Protein AF-A0A948AXG0-F1 (afdb_monomer_lite)

Sequence (112 aa):
MKSKPKYMITYLCPQCGMDFAITELQKPKCFCCQAVNMEFIVTKKQKLTPKVMINRLKFVNDRMMENLHKAYMTAKESGEDCNEGELIDIMAKAKKLHDGIDSLETKNKKNK

Secondary structure (DSSP, 8-state):
-PPPP-EEEEEE-TTT--EEEEETTS----TTT---SS--EEEEEEE--HHHHHHHHHHHHHHHHHHHHHHHHHHHHHT----HHHHHHHHHHHHHHHHHHHHHHHHHHHT-

Foldseek 3Di:
DPDDFFKKWWWADPVPRDIDIDTPSDADADPPPRDHPDDTHTPDMDTDDPVVVLVRLLVVLVVVLVVLVVVLVVCVVVVPPDPNVVSVVVNVVSVVSNVVSVVVVVVVVVVD

pLDDT: mean 86.64, std 11.24, range [41.47, 97.0]

Structure (mmCIF, N/CA/C/O backbone):
data_AF-A0A948AXG0-F1
#
_entry.id   AF-A0A948AXG0-F1
#
loop_
_atom_site.group_PDB
_atom_site.id
_atom_site.type_symbol
_atom_site.label_atom_id
_atom_site.label_alt_id
_atom_site.label_comp_id
_atom_site.label_asym_id
_atom_site.label_entity_id
_atom_site.label_seq_id
_atom_site.pdbx_PDB_ins_code
_atom_site.Cartn_x
_atom_site.Cartn_y
_atom_site.Cartn_z
_atom_site.occupancy
_atom_site.B_iso_or_equiv
_atom_site.auth_seq_id
_atom_site.auth_comp_id
_atom_site.auth_asym_id
_atom_site.auth_atom_id
_atom_site.pdbx_PDB_model_num
ATOM 1 N N . MET A 1 1 ? -28.316 -0.949 8.012 1.00 50.84 1 MET A N 1
ATOM 2 C 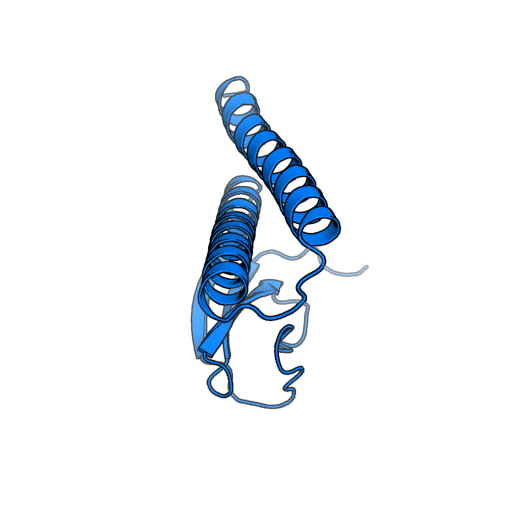CA . MET A 1 1 ? -27.176 0.002 8.028 1.00 50.84 1 MET A CA 1
ATOM 3 C C . MET A 1 1 ? -25.882 -0.793 7.926 1.00 50.84 1 MET A C 1
ATOM 5 O O . MET A 1 1 ? -25.700 -1.695 8.732 1.00 50.84 1 MET A O 1
ATOM 9 N N . LYS A 1 2 ? -25.005 -0.525 6.947 1.00 68.69 2 LYS A N 1
ATOM 10 C CA . LYS A 1 2 ? -23.672 -1.158 6.921 1.00 68.69 2 LYS A CA 1
ATOM 11 C C . LYS A 1 2 ? -22.858 -0.602 8.095 1.00 68.69 2 LYS A C 1
ATOM 13 O O . LYS A 1 2 ? -22.800 0.614 8.271 1.00 68.69 2 LYS A O 1
ATOM 18 N N . SER A 1 3 ? -22.296 -1.476 8.927 1.00 83.88 3 SER A N 1
ATOM 19 C CA . SER A 1 3 ? -21.445 -1.076 10.051 1.00 83.88 3 SER A CA 1
ATOM 20 C C . SER A 1 3 ? -20.253 -0.261 9.550 1.00 83.88 3 SER A C 1
ATOM 22 O O . SER A 1 3 ? -19.702 -0.562 8.494 1.00 83.88 3 SER A O 1
ATOM 24 N N . LYS A 1 4 ? -19.835 0.765 10.300 1.00 88.75 4 LYS A N 1
ATOM 25 C CA . LYS A 1 4 ? -18.597 1.492 9.992 1.00 88.75 4 LYS A CA 1
ATOM 26 C C . LYS A 1 4 ? -17.389 0.596 10.308 1.00 88.75 4 LYS A C 1
ATOM 28 O O . LYS A 1 4 ? -17.406 -0.030 11.372 1.00 88.75 4 LYS A O 1
ATOM 33 N N . PRO A 1 5 ? -16.362 0.542 9.441 1.00 93.69 5 PRO A N 1
ATOM 34 C CA . PRO A 1 5 ? -15.149 -0.213 9.725 1.00 93.69 5 PRO A CA 1
ATOM 35 C C . PRO A 1 5 ? -14.417 0.399 10.923 1.00 93.69 5 PRO A C 1
ATOM 37 O O . PRO A 1 5 ? -14.289 1.619 11.041 1.00 93.69 5 PRO A O 1
ATOM 40 N N . LYS A 1 6 ? -13.960 -0.458 11.828 1.00 95.75 6 LYS A N 1
ATOM 41 C CA . LYS A 1 6 ? -13.271 -0.118 13.076 1.00 95.75 6 LYS A CA 1
ATOM 42 C C . LYS A 1 6 ? -11.793 -0.463 13.018 1.00 95.75 6 LYS A C 1
ATOM 44 O O . LYS A 1 6 ? -11.024 0.128 13.777 1.00 95.75 6 LYS A O 1
ATOM 49 N N . TYR A 1 7 ? -11.385 -1.391 12.155 1.00 96.62 7 TYR A N 1
ATOM 50 C CA . TYR A 1 7 ? -10.016 -1.877 12.086 1.00 96.62 7 TYR A CA 1
ATOM 51 C C . TYR A 1 7 ? -9.481 -1.870 10.655 1.00 96.62 7 TYR A C 1
ATOM 53 O O . TYR A 1 7 ? -10.188 -2.103 9.681 1.00 96.62 7 TYR A O 1
ATOM 61 N N . MET A 1 8 ? -8.184 -1.619 10.543 1.00 96.50 8 MET A N 1
ATOM 62 C CA . MET A 1 8 ? -7.407 -1.963 9.363 1.00 96.50 8 MET A CA 1
ATOM 63 C C . MET A 1 8 ? -6.608 -3.220 9.684 1.00 96.50 8 MET A C 1
ATOM 65 O O . MET A 1 8 ? -5.967 -3.296 10.738 1.00 96.50 8 MET A O 1
ATOM 69 N N . ILE A 1 9 ? -6.655 -4.192 8.780 1.00 96.88 9 ILE A N 1
ATOM 70 C CA . ILE A 1 9 ? -5.911 -5.442 8.872 1.00 96.88 9 ILE A CA 1
ATOM 71 C C . ILE A 1 9 ? -4.959 -5.500 7.681 1.00 96.88 9 ILE A C 1
ATOM 73 O O . ILE A 1 9 ? -5.397 -5.406 6.535 1.00 96.88 9 ILE A O 1
ATOM 77 N N . THR A 1 10 ? -3.668 -5.633 7.966 1.00 96.25 10 THR A N 1
ATOM 78 C CA . THR A 1 10 ? -2.623 -5.855 6.970 1.00 96.25 10 THR A CA 1
ATOM 79 C C . THR A 1 10 ? -2.365 -7.348 6.847 1.00 96.25 10 THR A C 1
ATOM 81 O O . THR A 1 10 ? -2.153 -8.044 7.843 1.00 96.25 10 THR A O 1
ATOM 84 N N . TYR A 1 11 ? -2.368 -7.812 5.610 1.00 96.19 11 TYR A N 1
ATOM 85 C CA . TYR A 1 11 ? -2.132 -9.179 5.194 1.00 96.19 11 TYR A CA 1
ATOM 86 C C . TYR A 1 11 ? -0.870 -9.245 4.342 1.00 96.19 11 TYR A C 1
ATOM 88 O O . TYR A 1 11 ? -0.601 -8.322 3.578 1.00 96.19 11 TYR A O 1
ATOM 96 N N . LEU A 1 12 ? -0.134 -10.346 4.432 1.00 95.44 12 LEU A N 1
ATOM 97 C CA . LEU A 1 12 ? 0.913 -10.737 3.497 1.00 95.44 12 LEU A CA 1
ATOM 98 C C . LEU A 1 12 ? 0.385 -11.884 2.633 1.00 95.44 12 LEU A C 1
ATOM 100 O O . LEU A 1 12 ? -0.124 -12.882 3.150 1.00 95.44 12 LEU A O 1
ATOM 104 N N . CYS A 1 13 ? 0.483 -11.733 1.313 1.00 95.31 13 CYS A N 1
ATOM 105 C CA . CYS A 1 13 ? 0.155 -12.796 0.374 1.00 95.31 13 CYS A CA 1
ATOM 106 C C . CYS A 1 13 ? 1.308 -13.803 0.305 1.00 95.31 13 CYS A C 1
ATOM 108 O O . CYS A 1 13 ? 2.391 -13.422 -0.135 1.00 95.31 13 CYS A O 1
ATOM 110 N N . PRO A 1 14 ? 1.103 -15.080 0.671 1.00 95.06 14 PRO A N 1
ATOM 111 C CA . PRO A 1 14 ? 2.175 -16.071 0.609 1.00 95.06 14 PRO A CA 1
ATOM 112 C C . PRO A 1 14 ? 2.517 -16.484 -0.832 1.00 95.06 14 PRO A C 1
ATOM 114 O O . PRO A 1 14 ? 3.592 -17.015 -1.067 1.00 95.06 14 PRO A O 1
ATOM 117 N N . GLN A 1 15 ? 1.637 -16.214 -1.806 1.00 94.00 15 GLN A N 1
ATOM 118 C CA . GLN A 1 15 ? 1.877 -16.553 -3.213 1.00 94.00 15 GLN A CA 1
ATOM 119 C C . GLN A 1 15 ? 2.802 -15.555 -3.920 1.00 94.00 15 GLN A C 1
ATOM 121 O O . GLN A 1 15 ? 3.649 -15.972 -4.699 1.00 94.00 15 GLN A O 1
ATOM 126 N N . CYS A 1 16 ? 2.638 -14.248 -3.690 1.00 93.31 16 CYS A N 1
ATOM 127 C CA . CYS A 1 16 ? 3.448 -13.221 -4.363 1.00 93.31 16 CYS A CA 1
ATOM 128 C C . CYS A 1 16 ? 4.291 -12.358 -3.417 1.00 93.31 16 CYS A C 1
ATOM 130 O O . CYS A 1 16 ? 4.959 -11.433 -3.867 1.00 93.31 16 CYS A O 1
ATOM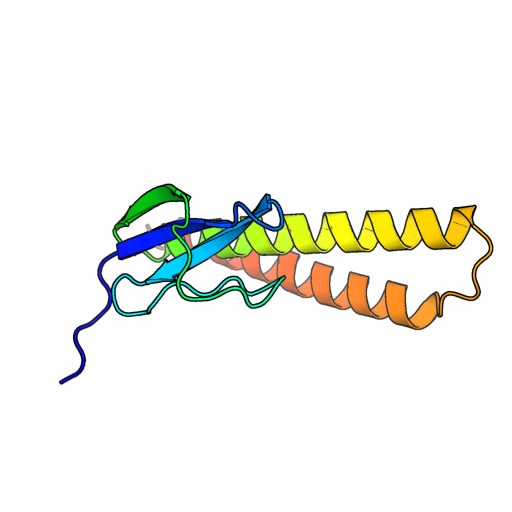 132 N N . GLY A 1 17 ? 4.228 -12.593 -2.104 1.00 91.69 17 GLY A N 1
ATOM 133 C CA . GLY A 1 17 ? 4.965 -11.817 -1.103 1.00 91.69 17 GLY A CA 1
ATOM 134 C C . GLY A 1 17 ? 4.483 -10.372 -0.929 1.00 91.69 17 GLY A C 1
ATOM 135 O O . GLY A 1 17 ? 5.089 -9.609 -0.180 1.00 91.69 17 GLY A O 1
ATOM 136 N N . MET A 1 18 ? 3.402 -9.960 -1.600 1.00 91.44 18 MET A N 1
ATOM 137 C CA . MET A 1 18 ? 2.883 -8.597 -1.485 1.00 91.44 18 MET A CA 1
ATOM 138 C C . MET A 1 18 ? 2.026 -8.430 -0.240 1.00 91.44 18 MET A C 1
ATOM 140 O O . MET A 1 18 ? 1.137 -9.241 0.038 1.00 91.44 18 MET A O 1
ATOM 144 N N . ASP A 1 19 ? 2.249 -7.331 0.476 1.00 94.00 19 ASP A N 1
ATOM 145 C CA . ASP A 1 19 ? 1.398 -6.934 1.582 1.00 94.00 19 ASP A CA 1
ATOM 146 C C . ASP A 1 19 ? 0.247 -6.045 1.094 1.00 94.00 19 ASP A C 1
ATOM 148 O O . ASP A 1 19 ? 0.404 -5.192 0.219 1.00 94.00 19 ASP A O 1
ATOM 152 N N . PHE A 1 20 ? -0.929 -6.219 1.679 1.00 94.06 20 PHE A N 1
ATOM 153 C CA . PHE A 1 20 ? -2.107 -5.412 1.389 1.00 94.06 20 PHE A CA 1
ATOM 154 C C . PHE A 1 20 ? -2.912 -5.181 2.659 1.00 94.06 20 PHE A C 1
ATOM 156 O O . PHE A 1 20 ? -2.884 -5.996 3.575 1.00 94.06 20 PHE A O 1
ATOM 163 N N . ALA A 1 21 ? -3.629 -4.062 2.734 1.00 94.69 21 ALA A N 1
ATOM 164 C CA . ALA A 1 21 ? -4.438 -3.736 3.898 1.00 94.69 21 ALA A CA 1
ATOM 165 C C . ALA A 1 21 ? -5.890 -3.509 3.494 1.00 94.69 21 ALA A C 1
ATOM 167 O O . ALA A 1 21 ? -6.165 -2.795 2.531 1.00 94.69 21 ALA A O 1
ATOM 168 N N . ILE A 1 22 ? -6.805 -4.107 4.248 1.00 94.62 22 ILE A N 1
ATOM 169 C CA . ILE A 1 22 ? -8.249 -3.964 4.063 1.00 94.62 22 ILE A CA 1
ATOM 170 C C . ILE A 1 22 ? -8.936 -3.767 5.413 1.00 94.62 22 ILE A C 1
ATOM 172 O O . ILE A 1 22 ? -8.333 -3.930 6.477 1.00 94.62 22 ILE A O 1
ATOM 176 N N . THR A 1 23 ? -10.208 -3.386 5.371 1.00 95.31 23 THR A N 1
ATOM 177 C CA . THR A 1 23 ? -11.030 -3.303 6.584 1.00 95.31 23 THR A CA 1
ATOM 178 C C . THR A 1 23 ? -11.543 -4.678 6.996 1.00 95.31 23 THR A C 1
ATOM 180 O O . THR A 1 23 ? -11.648 -5.580 6.167 1.00 95.31 23 THR A O 1
ATOM 183 N N . GLU A 1 24 ? -11.936 -4.836 8.259 1.00 93.38 24 GLU A N 1
ATOM 184 C CA . GLU A 1 24 ? -12.495 -6.095 8.769 1.00 93.38 24 GLU A CA 1
ATOM 185 C C . GLU A 1 24 ? -13.843 -6.484 8.136 1.00 93.38 24 GLU A C 1
ATOM 187 O O . GLU A 1 24 ? -14.341 -7.583 8.357 1.00 93.38 24 GLU A O 1
ATOM 192 N N . LEU A 1 25 ? -14.449 -5.573 7.370 1.00 93.31 25 LEU A N 1
ATOM 193 C CA . LEU A 1 25 ? -15.722 -5.783 6.679 1.00 93.31 25 LEU A CA 1
ATOM 194 C C . LEU A 1 25 ? -15.548 -6.401 5.288 1.00 93.31 25 LEU A C 1
ATOM 196 O O . LEU A 1 25 ? -16.532 -6.765 4.647 1.00 93.31 25 LEU A O 1
ATOM 200 N N . GLN A 1 26 ? -14.313 -6.470 4.794 1.00 91.06 26 GLN A N 1
ATOM 201 C CA . GLN A 1 26 ? -13.990 -6.966 3.464 1.00 91.06 26 GLN A CA 1
ATOM 202 C C . GLN A 1 26 ? -13.348 -8.348 3.564 1.00 91.06 26 GLN A C 1
ATOM 204 O O . GLN A 1 26 ? -12.587 -8.633 4.486 1.00 91.06 26 GLN A O 1
ATOM 209 N N . LYS A 1 27 ? -13.635 -9.213 2.588 1.00 91.50 27 LYS A N 1
ATOM 210 C CA . LYS A 1 27 ? -12.900 -10.472 2.444 1.00 91.50 27 LYS A CA 1
ATOM 211 C C . LYS A 1 27 ? -11.513 -10.178 1.856 1.00 91.50 27 LYS A C 1
ATOM 213 O O . LYS A 1 27 ? -11.434 -9.401 0.901 1.00 91.50 27 LYS A O 1
ATOM 218 N N . PRO A 1 28 ? -10.434 -10.776 2.389 1.00 92.69 28 PRO A N 1
ATOM 219 C CA . PRO A 1 28 ? -9.094 -10.559 1.864 1.00 92.69 28 PRO A CA 1
ATOM 220 C C . PRO A 1 28 ? -8.960 -11.135 0.451 1.00 92.69 28 PRO A C 1
ATOM 222 O O . PRO A 1 28 ? -9.283 -12.295 0.198 1.00 92.69 28 PRO A O 1
ATOM 225 N N . LYS A 1 29 ? -8.479 -10.293 -0.466 1.00 94.25 29 LYS A N 1
ATOM 226 C CA . LYS A 1 29 ? -8.084 -10.632 -1.836 1.00 94.25 29 LYS A CA 1
ATOM 227 C C . LYS A 1 29 ? -6.771 -9.915 -2.122 1.00 94.25 29 LYS A C 1
ATOM 229 O O . LYS A 1 29 ? -6.685 -8.704 -1.911 1.00 94.25 29 LYS A O 1
ATOM 234 N N . CYS A 1 30 ? -5.768 -10.639 -2.614 1.00 92.31 30 CYS A N 1
ATOM 235 C CA . CYS A 1 30 ? -4.517 -10.004 -3.017 1.00 92.31 30 CYS A CA 1
ATOM 236 C C . CYS A 1 30 ? -4.767 -9.111 -4.240 1.00 92.31 30 CYS A C 1
ATOM 238 O O . CYS A 1 30 ? -5.307 -9.578 -5.239 1.00 92.31 30 CYS A O 1
ATOM 240 N N . PHE A 1 31 ? -4.361 -7.841 -4.200 1.00 87.81 31 PHE A N 1
ATOM 241 C CA . PHE A 1 31 ? -4.512 -6.948 -5.357 1.00 87.81 31 PHE A CA 1
ATOM 242 C C . PHE A 1 31 ? -3.504 -7.245 -6.477 1.00 87.81 31 PHE A C 1
ATOM 244 O O . PHE A 1 31 ? -3.764 -6.910 -7.625 1.00 87.81 31 PHE A O 1
ATOM 251 N N . CYS A 1 32 ? -2.365 -7.864 -6.148 1.00 89.12 32 CYS A N 1
ATOM 252 C CA . CYS A 1 32 ? -1.283 -8.126 -7.093 1.00 89.12 32 CYS A CA 1
ATOM 253 C C . CYS A 1 32 ? -1.543 -9.397 -7.915 1.00 89.12 32 CYS A C 1
ATOM 255 O O . CYS A 1 32 ? -1.688 -9.318 -9.127 1.00 89.12 32 CYS A O 1
ATOM 257 N N . CYS A 1 33 ? -1.667 -10.560 -7.265 1.00 92.12 33 CYS A N 1
ATOM 258 C CA . CYS A 1 33 ? -1.880 -11.838 -7.959 1.00 92.12 33 CYS A CA 1
ATOM 259 C C . CYS A 1 33 ? -3.350 -12.279 -8.020 1.00 92.12 33 CYS A C 1
ATOM 261 O O . CYS A 1 33 ? -3.648 -13.365 -8.503 1.00 92.12 33 CYS A O 1
ATOM 263 N N . GLN A 1 34 ? -4.275 -11.470 -7.493 1.00 92.81 34 GLN A N 1
ATOM 264 C CA . GLN A 1 34 ? -5.712 -11.763 -7.435 1.00 92.81 34 GLN A CA 1
ATOM 265 C C . GLN A 1 34 ? -6.118 -13.018 -6.655 1.00 92.81 34 GLN A C 1
ATOM 267 O O . GLN A 1 34 ? -7.301 -13.363 -6.663 1.00 92.81 34 GLN A O 1
ATOM 272 N N . ALA A 1 35 ? -5.188 -13.652 -5.941 1.00 91.50 35 ALA A N 1
ATOM 273 C CA . ALA A 1 35 ? -5.479 -14.821 -5.133 1.00 91.50 35 ALA A CA 1
ATOM 274 C C . ALA A 1 35 ? -6.607 -14.543 -4.126 1.00 91.50 35 ALA A C 1
ATOM 276 O O . ALA A 1 35 ? -6.664 -13.486 -3.482 1.00 91.50 35 ALA A O 1
ATOM 277 N N . VAL A 1 36 ? -7.514 -15.510 -4.025 1.00 89.88 36 VAL A N 1
ATOM 278 C CA . VAL A 1 36 ? -8.689 -15.529 -3.148 1.00 89.88 36 VAL A CA 1
ATOM 279 C C . VAL A 1 36 ? -8.763 -16.884 -2.452 1.00 89.88 36 VAL A C 1
ATOM 281 O O . VAL A 1 36 ? -8.182 -17.852 -2.932 1.00 89.88 36 VAL A O 1
ATOM 284 N N . ASN A 1 37 ? -9.498 -16.961 -1.339 1.00 84.75 37 ASN A N 1
ATOM 285 C CA . ASN A 1 37 ? -9.713 -18.200 -0.575 1.00 84.75 37 ASN A CA 1
ATOM 286 C C . ASN A 1 37 ? -8.421 -18.885 -0.094 1.00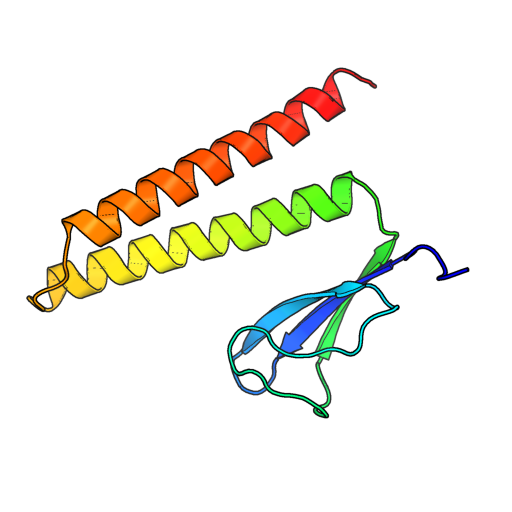 84.75 37 ASN A C 1
ATOM 288 O O . ASN A 1 37 ? -8.401 -20.093 0.112 1.00 84.75 37 ASN A O 1
ATOM 292 N N . MET A 1 38 ? -7.354 -18.110 0.094 1.00 86.38 38 MET A N 1
ATOM 293 C CA . MET A 1 38 ? -6.100 -18.584 0.667 1.00 86.38 38 MET A CA 1
ATOM 294 C C . MET A 1 38 ? -5.920 -18.064 2.094 1.00 86.38 38 MET A C 1
ATOM 296 O O . MET A 1 38 ? -6.451 -17.007 2.453 1.00 86.38 38 MET A O 1
ATOM 300 N N . GLU A 1 39 ? -5.124 -18.775 2.889 1.00 91.62 39 GLU A N 1
ATOM 301 C CA . GLU A 1 39 ? -4.732 -18.325 4.222 1.00 91.62 39 GLU A CA 1
ATOM 302 C C . GLU A 1 39 ? -3.673 -17.225 4.120 1.00 91.62 39 GLU A C 1
ATOM 304 O O . GLU A 1 39 ? -2.471 -17.460 4.008 1.00 91.62 39 GLU A O 1
ATOM 309 N N . PHE A 1 40 ? -4.142 -15.980 4.113 1.00 94.62 40 PHE A N 1
ATOM 310 C CA . PHE A 1 40 ? -3.274 -14.815 4.188 1.00 94.62 40 PHE A CA 1
ATOM 311 C C . PHE A 1 40 ? -2.683 -14.656 5.589 1.00 94.62 40 PHE A C 1
ATOM 313 O O . PHE A 1 40 ? -3.397 -14.741 6.590 1.00 94.62 40 PHE A O 1
ATOM 320 N N . ILE A 1 41 ? -1.398 -14.312 5.663 1.00 96.19 41 ILE A N 1
ATOM 321 C CA . ILE A 1 41 ? -0.717 -14.088 6.941 1.00 96.19 41 ILE A CA 1
ATOM 322 C C . ILE A 1 41 ? -1.078 -12.688 7.440 1.00 96.19 41 ILE A C 1
ATOM 324 O O . ILE A 1 41 ? -0.748 -11.693 6.796 1.00 96.19 41 ILE A O 1
ATOM 328 N N . VAL A 1 42 ? -1.748 -12.583 8.589 1.00 96.50 42 VAL A N 1
ATOM 329 C CA . VAL A 1 42 ? -2.028 -11.283 9.220 1.00 96.50 42 VAL A CA 1
ATOM 330 C C . VAL A 1 42 ? -0.742 -10.749 9.838 1.00 96.50 42 VAL A C 1
ATOM 332 O O . VAL A 1 42 ? -0.260 -11.274 10.835 1.00 96.50 42 VAL A O 1
ATOM 335 N N . THR A 1 43 ? -0.205 -9.671 9.278 1.00 95.94 43 THR A N 1
ATOM 336 C CA . THR A 1 43 ? 1.007 -9.023 9.802 1.00 95.94 43 THR A CA 1
ATOM 337 C C . THR A 1 43 ? 0.678 -7.930 10.808 1.00 95.94 43 THR A C 1
ATOM 339 O O . THR A 1 43 ? 1.484 -7.615 11.682 1.00 95.94 43 THR A O 1
ATOM 342 N N . LYS A 1 44 ? -0.509 -7.321 10.698 1.00 96.12 44 LYS A N 1
ATOM 343 C CA . LYS A 1 44 ? -0.905 -6.215 11.571 1.00 96.12 44 LYS A CA 1
ATOM 344 C C . LYS A 1 44 ? -2.417 -6.066 11.659 1.00 96.12 44 LYS A C 1
ATOM 346 O O . LYS A 1 44 ? -3.112 -6.162 10.656 1.00 96.12 44 LYS A O 1
ATOM 351 N N . LYS A 1 45 ? -2.925 -5.722 12.842 1.00 96.81 45 LYS A N 1
ATOM 352 C CA . LYS A 1 45 ? -4.316 -5.294 13.052 1.00 96.81 45 LYS A CA 1
ATOM 353 C C . LYS A 1 45 ? -4.336 -4.061 13.943 1.00 96.81 45 LYS A C 1
ATOM 355 O O . LYS A 1 45 ? -3.810 -4.092 15.051 1.00 96.81 45 LYS A O 1
ATOM 360 N N . GLN A 1 46 ? -4.914 -2.963 13.465 1.00 96.75 46 GLN A N 1
ATOM 361 C CA . GLN A 1 46 ? -4.912 -1.685 14.184 1.00 96.75 46 GLN A CA 1
ATOM 362 C C . GLN A 1 46 ? -6.265 -0.990 14.091 1.00 96.75 46 GLN A C 1
ATOM 364 O O . GLN A 1 46 ? -6.988 -1.156 13.111 1.00 96.75 46 GLN A O 1
ATOM 369 N N . LYS A 1 47 ? -6.604 -0.184 15.104 1.00 97.00 47 LYS A N 1
ATOM 370 C CA . LYS A 1 47 ? -7.810 0.650 15.071 1.00 97.00 47 LYS A CA 1
ATOM 371 C C . LYS A 1 47 ? -7.724 1.627 13.901 1.00 97.00 47 LYS A C 1
ATOM 373 O O . LYS A 1 47 ? -6.723 2.328 13.743 1.00 97.00 47 LYS A O 1
ATOM 378 N N . LEU A 1 48 ? -8.785 1.682 13.107 1.00 94.88 48 LEU A N 1
ATOM 379 C CA . LEU A 1 48 ? -8.873 2.567 11.963 1.00 94.88 48 LEU A CA 1
ATOM 380 C C . LEU A 1 48 ? -8.955 4.015 12.456 1.00 94.88 48 LEU A C 1
ATOM 382 O O . LEU A 1 48 ? -9.903 4.415 13.129 1.00 94.88 48 LEU A O 1
ATOM 386 N N . THR A 1 49 ? -7.921 4.788 12.148 1.00 93.75 49 THR A N 1
ATOM 387 C CA . THR A 1 49 ? -7.823 6.219 12.451 1.00 93.75 49 THR A CA 1
ATOM 388 C C . THR A 1 49 ? -7.280 6.945 11.221 1.00 93.75 49 THR A C 1
ATOM 390 O O . THR A 1 49 ? -6.603 6.309 10.406 1.00 93.75 49 THR A O 1
ATOM 393 N N . PRO A 1 50 ? -7.500 8.265 11.081 1.00 91.50 50 PRO A N 1
ATOM 394 C CA . PRO A 1 50 ? -6.911 9.039 9.987 1.00 91.50 50 PRO A CA 1
ATOM 395 C C . PRO A 1 50 ? -5.391 8.866 9.887 1.00 91.50 50 PRO A C 1
ATOM 397 O O . PRO A 1 50 ? -4.864 8.688 8.795 1.00 91.50 50 PRO A O 1
ATOM 400 N N . LYS A 1 51 ? -4.689 8.807 11.028 1.00 90.88 51 LYS A N 1
ATOM 401 C CA . LYS A 1 51 ? -3.241 8.558 11.075 1.00 90.88 51 LYS A CA 1
ATOM 402 C C . LYS A 1 51 ? -2.863 7.189 10.497 1.00 90.88 51 LYS A C 1
ATOM 404 O O . LYS A 1 51 ? -1.907 7.094 9.743 1.00 90.88 51 LYS A O 1
ATOM 409 N N . VAL A 1 52 ? -3.616 6.135 10.819 1.00 92.62 52 VAL A N 1
ATOM 410 C CA . VAL A 1 52 ? -3.375 4.790 10.262 1.00 92.62 52 VAL A CA 1
ATOM 411 C C . VAL A 1 52 ? -3.613 4.768 8.750 1.00 92.6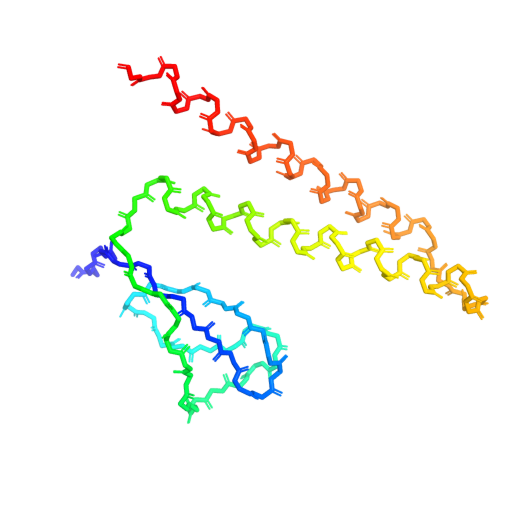2 52 VAL A C 1
ATOM 413 O O . VAL A 1 52 ? -2.808 4.183 8.031 1.00 92.62 52 VAL A O 1
ATOM 416 N N . MET A 1 53 ? -4.654 5.450 8.257 1.00 92.00 53 MET A N 1
ATOM 417 C CA . MET A 1 53 ? -4.900 5.577 6.814 1.00 92.00 53 MET A CA 1
ATOM 418 C C . MET A 1 53 ? -3.779 6.333 6.102 1.00 92.00 53 MET A C 1
ATOM 420 O O . MET A 1 53 ? -3.296 5.859 5.081 1.00 92.00 53 MET A O 1
ATOM 424 N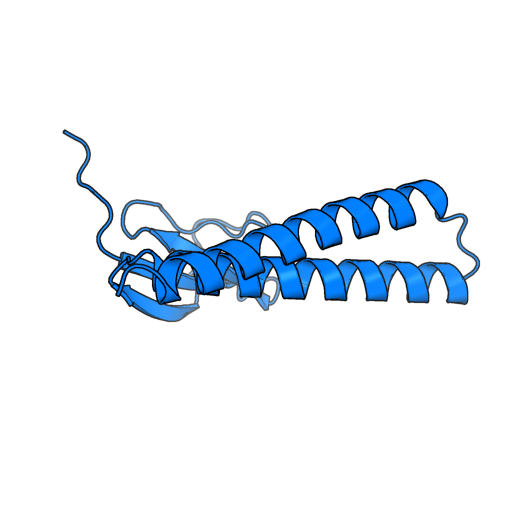 N . ILE A 1 54 ? -3.335 7.469 6.647 1.00 91.69 54 ILE A N 1
ATOM 425 C CA . ILE A 1 54 ? -2.240 8.258 6.065 1.00 91.69 54 ILE A CA 1
ATOM 426 C C . ILE A 1 54 ? -0.953 7.435 6.024 1.00 91.69 54 ILE A C 1
ATOM 428 O O . ILE A 1 54 ? -0.351 7.313 4.963 1.00 91.69 54 ILE A O 1
ATOM 432 N N . ASN A 1 55 ? -0.582 6.787 7.131 1.00 91.31 55 ASN A N 1
ATOM 433 C CA . ASN A 1 55 ? 0.600 5.926 7.171 1.00 91.31 55 ASN A CA 1
ATOM 434 C C . ASN A 1 55 ? 0.517 4.793 6.140 1.00 91.31 55 ASN A C 1
ATOM 436 O O . ASN A 1 55 ? 1.527 4.426 5.544 1.00 91.31 55 ASN A O 1
ATOM 440 N N . ARG A 1 56 ? -0.680 4.228 5.920 1.00 92.25 56 ARG A N 1
ATOM 441 C CA . ARG A 1 56 ? -0.866 3.186 4.910 1.00 92.25 56 ARG A CA 1
ATOM 442 C C . ARG A 1 56 ? -0.724 3.732 3.493 1.00 92.25 56 ARG A C 1
ATOM 444 O O . ARG A 1 56 ? -0.088 3.078 2.674 1.00 92.25 56 ARG A O 1
ATOM 451 N N . LEU A 1 57 ? -1.303 4.899 3.215 1.00 91.19 57 LEU A N 1
ATOM 452 C CA . LEU A 1 57 ? -1.183 5.569 1.921 1.00 91.19 57 LEU A CA 1
ATOM 453 C C . LEU A 1 57 ? 0.276 5.892 1.601 1.00 91.19 57 LEU A C 1
ATOM 455 O O . LEU A 1 57 ? 0.712 5.584 0.498 1.00 91.19 57 LEU A O 1
ATOM 459 N N . LYS A 1 58 ? 1.029 6.417 2.576 1.00 90.81 58 LYS A N 1
ATOM 460 C CA . LYS A 1 58 ? 2.475 6.647 2.457 1.00 90.81 58 LYS A CA 1
ATOM 461 C C . LYS A 1 58 ? 3.208 5.380 2.062 1.00 90.81 58 LYS A C 1
ATOM 463 O O . LYS A 1 58 ? 3.755 5.310 0.977 1.00 90.81 58 LYS A O 1
ATOM 468 N N . PHE A 1 59 ? 3.077 4.334 2.873 1.00 91.31 59 PHE A N 1
ATOM 469 C CA . PHE A 1 59 ? 3.755 3.067 2.624 1.00 91.31 59 PHE A CA 1
ATOM 470 C C . PHE A 1 59 ? 3.476 2.490 1.222 1.00 91.31 59 PHE A C 1
ATOM 472 O O . PHE A 1 59 ? 4.387 2.023 0.546 1.00 91.31 59 PHE A O 1
ATOM 479 N N . VAL A 1 60 ? 2.216 2.512 0.770 1.00 90.31 60 VAL A N 1
ATOM 480 C CA . VAL A 1 60 ? 1.857 2.016 -0.572 1.00 90.31 60 VAL A CA 1
ATOM 481 C C . VAL A 1 60 ? 2.464 2.897 -1.665 1.00 90.31 60 VAL A C 1
ATOM 483 O O . VAL A 1 60 ? 2.940 2.380 -2.674 1.00 90.31 60 VAL A O 1
ATOM 486 N N . ASN A 1 61 ? 2.458 4.211 -1.466 1.00 90.50 61 ASN A N 1
ATOM 487 C CA . ASN A 1 61 ? 2.985 5.166 -2.425 1.00 90.50 61 ASN A CA 1
ATOM 488 C C . ASN A 1 61 ? 4.523 5.125 -2.515 1.00 90.50 61 ASN A C 1
ATOM 490 O O . ASN A 1 61 ? 5.061 5.172 -3.618 1.00 90.50 61 ASN A O 1
ATOM 494 N N . ASP A 1 62 ? 5.217 4.945 -1.391 1.00 89.69 62 ASP A N 1
ATOM 495 C CA . ASP A 1 62 ? 6.674 4.776 -1.332 1.00 89.69 62 ASP A CA 1
ATOM 496 C C . ASP A 1 62 ? 7.091 3.532 -2.125 1.00 89.69 62 ASP A C 1
ATOM 498 O O . ASP A 1 62 ? 7.921 3.610 -3.031 1.00 89.69 62 ASP A O 1
ATOM 502 N N . ARG A 1 63 ? 6.415 2.397 -1.891 1.00 89.88 63 ARG A N 1
ATOM 503 C CA . ARG A 1 63 ? 6.639 1.166 -2.667 1.00 89.88 63 ARG A CA 1
ATOM 504 C C . ARG A 1 63 ? 6.348 1.343 -4.157 1.00 89.88 63 ARG A C 1
ATOM 506 O O . ARG A 1 63 ? 7.037 0.752 -4.985 1.00 89.88 63 ARG A O 1
ATOM 513 N N . MET A 1 64 ? 5.324 2.119 -4.514 1.00 89.12 64 MET A N 1
ATOM 514 C CA . MET A 1 64 ? 5.019 2.417 -5.914 1.00 89.12 64 MET A CA 1
ATOM 515 C C . MET A 1 64 ? 6.159 3.208 -6.566 1.00 89.12 64 MET A C 1
ATOM 517 O O . MET A 1 64 ? 6.611 2.823 -7.641 1.00 89.12 64 MET A O 1
ATOM 521 N N . MET A 1 65 ? 6.660 4.256 -5.906 1.00 89.44 65 MET A N 1
ATOM 522 C CA . MET A 1 65 ? 7.803 5.037 -6.390 1.00 89.44 65 MET A CA 1
ATOM 523 C C . MET A 1 65 ? 9.061 4.177 -6.537 1.00 89.44 65 MET A C 1
ATOM 525 O O . MET A 1 65 ? 9.726 4.240 -7.566 1.00 89.44 65 MET A O 1
ATOM 529 N N . GLU A 1 66 ? 9.365 3.333 -5.549 1.00 90.06 66 GLU A N 1
ATOM 530 C CA . GLU A 1 66 ? 10.495 2.400 -5.620 1.00 90.06 66 GLU A CA 1
ATOM 531 C C . GLU A 1 66 ? 10.378 1.429 -6.798 1.00 90.06 66 GLU A C 1
ATOM 533 O O . GLU A 1 66 ? 11.357 1.192 -7.503 1.00 90.06 66 GLU A O 1
ATOM 538 N N . ASN A 1 67 ? 9.188 0.869 -7.031 1.00 88.81 67 ASN A N 1
ATOM 539 C CA . ASN A 1 67 ? 8.960 -0.058 -8.137 1.00 88.81 67 ASN A CA 1
ATOM 540 C C . ASN A 1 67 ? 9.085 0.635 -9.499 1.00 88.81 67 ASN A C 1
ATOM 542 O O . ASN A 1 67 ? 9.678 0.061 -10.409 1.00 88.81 67 ASN A O 1
ATOM 546 N N . LEU A 1 68 ? 8.575 1.863 -9.634 1.00 88.69 68 LEU A N 1
ATOM 547 C CA . LEU A 1 68 ? 8.720 2.656 -10.857 1.00 88.69 68 LEU A CA 1
ATOM 548 C C . LEU A 1 68 ? 10.186 3.012 -11.127 1.00 88.69 68 LEU A C 1
ATOM 550 O O . LEU A 1 68 ? 10.652 2.847 -12.249 1.00 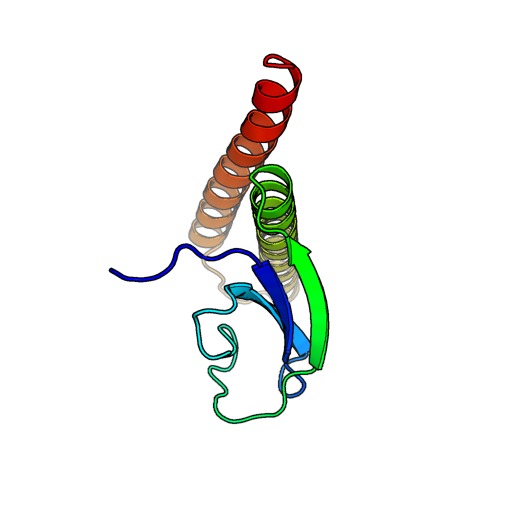88.69 68 LEU A O 1
ATOM 554 N N . HIS A 1 69 ? 10.935 3.419 -10.097 1.00 88.12 69 HIS A N 1
ATOM 555 C CA . HIS A 1 69 ? 12.373 3.665 -10.222 1.00 88.12 69 HIS A CA 1
ATOM 556 C C . HIS A 1 69 ? 13.141 2.412 -10.644 1.00 88.12 69 HIS A C 1
ATOM 558 O O . HIS A 1 69 ? 13.997 2.490 -11.519 1.00 88.12 69 HIS A O 1
ATOM 564 N N . LYS A 1 70 ? 12.833 1.251 -10.056 1.00 88.62 70 LYS A N 1
ATOM 565 C CA . LYS A 1 70 ? 13.461 -0.016 -10.455 1.00 88.62 70 LYS A CA 1
ATOM 566 C C . LYS A 1 70 ? 13.152 -0.354 -11.911 1.00 88.62 70 LYS A C 1
ATOM 568 O O . LYS A 1 70 ? 14.077 -0.647 -12.655 1.00 88.62 70 LYS A O 1
ATOM 573 N N . ALA A 1 71 ? 11.888 -0.242 -12.322 1.00 86.25 71 ALA A N 1
ATOM 574 C CA . ALA A 1 71 ? 11.482 -0.480 -13.705 1.00 86.25 71 ALA A CA 1
ATOM 575 C C . ALA A 1 71 ? 12.214 0.448 -14.689 1.00 86.25 71 ALA A C 1
ATOM 577 O O . ALA A 1 71 ? 12.711 -0.021 -15.708 1.00 86.25 71 ALA A O 1
ATOM 578 N N . TYR A 1 72 ? 12.352 1.735 -14.348 1.00 85.81 72 TYR A N 1
ATOM 579 C CA . TYR A 1 72 ? 13.113 2.702 -15.143 1.00 85.81 72 TYR A CA 1
ATOM 580 C C . TYR A 1 72 ? 14.574 2.286 -15.326 1.00 85.81 72 TYR A C 1
ATOM 582 O O . TYR A 1 72 ? 15.075 2.247 -16.447 1.00 85.81 72 TYR A O 1
ATOM 590 N N . MET A 1 73 ? 15.256 1.956 -14.226 1.00 86.25 73 MET A N 1
ATOM 591 C CA . MET A 1 73 ? 16.671 1.584 -14.265 1.00 86.25 73 MET A CA 1
ATOM 592 C C . MET A 1 73 ? 16.885 0.289 -15.056 1.00 86.25 73 MET A C 1
ATOM 594 O O . MET A 1 73 ? 17.773 0.237 -15.899 1.00 86.25 73 MET A O 1
ATOM 598 N N . THR A 1 74 ? 16.030 -0.720 -14.862 1.00 86.50 74 THR A N 1
ATOM 599 C CA . THR A 1 74 ? 16.105 -1.987 -15.606 1.00 86.50 74 THR A CA 1
ATOM 600 C C . THR A 1 74 ? 15.857 -1.802 -17.104 1.00 86.50 74 THR A C 1
ATOM 602 O O . THR A 1 74 ? 16.582 -2.375 -17.915 1.00 86.50 74 THR A O 1
ATOM 605 N N . ALA A 1 75 ? 14.882 -0.978 -17.495 1.00 82.19 75 ALA A N 1
ATOM 606 C CA . ALA A 1 75 ? 14.644 -0.652 -18.901 1.00 82.19 75 ALA A CA 1
ATOM 607 C C . ALA A 1 75 ? 15.862 0.040 -19.536 1.00 82.19 75 ALA A C 1
ATOM 609 O O . ALA A 1 75 ? 16.322 -0.340 -20.610 1.00 82.19 75 ALA A O 1
ATOM 610 N N . LYS A 1 76 ? 16.442 1.011 -18.822 1.00 80.56 76 LYS A N 1
ATOM 611 C CA . LYS A 1 76 ? 17.626 1.742 -19.281 1.00 80.56 76 LYS A CA 1
ATOM 612 C C . LYS A 1 76 ? 18.857 0.844 -19.444 1.00 80.56 76 LYS A C 1
ATOM 614 O O . LYS A 1 76 ? 19.648 1.061 -20.356 1.00 80.56 76 LYS A O 1
ATOM 619 N N . GLU A 1 77 ? 19.033 -0.139 -18.564 1.00 82.69 77 GLU A N 1
ATOM 620 C CA . GLU A 1 77 ? 20.161 -1.081 -18.595 1.00 82.69 77 GLU A CA 1
ATOM 621 C C . GLU A 1 77 ? 19.998 -2.187 -19.647 1.00 82.69 77 GLU A C 1
ATOM 623 O O . GLU A 1 77 ? 20.988 -2.627 -20.227 1.00 82.69 77 GLU A O 1
ATOM 628 N N . SER A 1 78 ? 18.767 -2.637 -19.902 1.00 79.75 78 SER A N 1
ATOM 629 C CA . SER A 1 78 ? 18.474 -3.719 -20.855 1.00 79.75 78 SER A CA 1
ATOM 630 C C . SER A 1 78 ? 18.469 -3.271 -22.317 1.00 79.75 78 SER A C 1
ATOM 632 O O . SER A 1 78 ? 18.570 -4.115 -23.206 1.00 79.75 78 SER A O 1
ATOM 634 N N . GLY A 1 79 ? 18.359 -1.963 -22.578 1.00 67.38 79 GLY A N 1
ATOM 635 C CA . GLY A 1 79 ? 18.170 -1.440 -23.933 1.00 67.38 79 GLY A CA 1
ATOM 636 C C . GLY A 1 79 ? 16.824 -1.843 -24.544 1.00 67.38 79 GLY A C 1
ATOM 637 O O . GLY A 1 79 ? 16.660 -1.745 -25.759 1.00 67.38 79 GLY A O 1
ATOM 638 N N . GLU A 1 80 ? 15.878 -2.319 -23.723 1.00 71.19 80 GLU A N 1
ATOM 639 C CA . GLU A 1 80 ? 14.499 -2.533 -24.146 1.00 71.19 80 GLU A CA 1
ATOM 640 C C . GLU A 1 80 ? 13.878 -1.195 -24.550 1.00 71.19 80 GLU A C 1
ATOM 642 O O . GLU A 1 80 ? 14.099 -0.171 -23.899 1.00 71.19 80 GLU A O 1
ATOM 647 N N . ASP A 1 81 ? 13.074 -1.227 -25.616 1.00 64.94 81 ASP A N 1
ATOM 648 C CA . ASP A 1 81 ? 12.295 -0.091 -26.117 1.00 64.94 81 ASP A CA 1
ATOM 649 C C . ASP A 1 81 ? 11.138 0.199 -25.144 1.00 64.94 81 ASP A C 1
ATOM 651 O O . ASP A 1 81 ? 9.961 -0.082 -25.369 1.00 64.94 81 ASP A O 1
ATOM 655 N N . CYS A 1 82 ? 11.512 0.659 -23.957 1.00 66.19 82 CYS A N 1
ATOM 656 C CA . CYS A 1 82 ? 10.622 1.198 -22.958 1.00 66.19 82 CYS A CA 1
ATOM 657 C C . CYS A 1 82 ? 10.212 2.586 -23.430 1.00 66.19 82 CYS A C 1
ATOM 659 O O . CYS A 1 82 ? 11.068 3.418 -23.734 1.00 66.19 82 CYS A O 1
ATOM 661 N N . ASN A 1 83 ? 8.906 2.854 -23.452 1.00 78.94 83 ASN A N 1
ATOM 662 C CA . ASN A 1 83 ? 8.400 4.200 -23.676 1.00 78.94 83 ASN A CA 1
ATOM 663 C C . ASN A 1 83 ? 8.787 5.085 -22.476 1.00 78.94 83 ASN A C 1
ATOM 665 O O . ASN A 1 83 ? 8.025 5.267 -21.525 1.00 78.94 83 ASN A O 1
ATOM 669 N N . GLU A 1 84 ? 10.017 5.596 -22.514 1.00 79.94 84 GLU A N 1
ATOM 670 C CA . GLU A 1 84 ? 10.653 6.370 -21.450 1.00 79.94 84 GLU A CA 1
ATOM 671 C C . GLU A 1 84 ? 9.782 7.567 -21.051 1.00 79.94 84 GLU A C 1
ATOM 673 O O . GLU A 1 84 ? 9.635 7.868 -19.866 1.00 79.94 84 GLU A O 1
ATOM 678 N N . GLY A 1 85 ? 9.122 8.188 -22.036 1.00 81.62 85 GLY A N 1
ATOM 679 C CA . GLY A 1 85 ? 8.182 9.285 -21.825 1.00 81.62 85 GLY A CA 1
ATOM 680 C C . GLY A 1 85 ? 6.986 8.887 -20.958 1.00 81.62 85 GLY A C 1
ATOM 681 O O . GLY A 1 85 ? 6.673 9.582 -19.991 1.00 81.62 85 GLY A O 1
ATOM 682 N N . GLU A 1 86 ? 6.353 7.743 -21.235 1.00 84.81 86 GLU A N 1
ATOM 683 C CA . GLU A 1 86 ? 5.247 7.240 -20.407 1.00 84.81 86 GLU A CA 1
ATOM 684 C C . GLU A 1 86 ? 5.699 6.935 -18.977 1.00 84.81 86 GLU A C 1
ATOM 686 O O . GLU A 1 86 ? 4.986 7.235 -18.014 1.00 84.81 86 GLU A O 1
ATOM 691 N N . LEU A 1 87 ? 6.896 6.369 -18.817 1.00 84.19 87 LEU A N 1
ATOM 692 C CA . LEU A 1 87 ? 7.407 6.014 -17.501 1.00 84.19 87 LEU A CA 1
ATOM 693 C C . LEU A 1 87 ? 7.734 7.259 -16.660 1.00 84.19 87 LEU A C 1
ATOM 695 O O . LEU A 1 87 ? 7.364 7.326 -15.484 1.00 84.19 87 LEU A O 1
ATOM 699 N N . ILE A 1 88 ? 8.349 8.275 -17.275 1.00 85.50 88 ILE A N 1
ATOM 700 C CA . ILE A 1 88 ? 8.600 9.585 -16.658 1.00 85.50 88 ILE A CA 1
ATOM 701 C C . ILE A 1 88 ? 7.278 10.249 -16.250 1.00 85.50 88 ILE A C 1
ATOM 703 O O . ILE A 1 88 ? 7.155 10.744 -15.125 1.00 85.50 88 ILE A O 1
ATOM 707 N N . ASP A 1 89 ? 6.262 10.212 -17.112 1.00 90.31 89 ASP A N 1
ATOM 708 C CA . ASP A 1 89 ? 4.943 10.776 -16.819 1.00 90.31 89 ASP A CA 1
ATOM 709 C C . ASP A 1 89 ? 4.262 10.084 -15.631 1.00 90.31 89 ASP A C 1
ATOM 711 O O . ASP A 1 89 ? 3.658 10.739 -14.768 1.00 90.31 89 ASP A O 1
ATOM 715 N N . ILE A 1 90 ? 4.360 8.754 -15.553 1.00 89.19 90 ILE A N 1
ATOM 716 C CA . ILE A 1 90 ? 3.827 7.975 -14.431 1.00 89.19 90 ILE A CA 1
ATOM 717 C C . ILE A 1 90 ? 4.583 8.318 -13.142 1.00 89.19 90 ILE A C 1
ATOM 719 O O . ILE A 1 90 ? 3.948 8.559 -12.111 1.00 89.19 90 ILE A O 1
ATOM 723 N N . MET A 1 91 ? 5.912 8.425 -13.192 1.00 88.06 91 MET A N 1
ATOM 724 C CA . MET A 1 91 ? 6.728 8.841 -12.048 1.00 88.06 91 MET A CA 1
ATOM 725 C C . MET A 1 91 ? 6.372 10.253 -11.567 1.00 88.06 91 MET A C 1
ATOM 727 O O . MET A 1 91 ? 6.241 10.480 -10.363 1.00 88.06 91 MET A O 1
ATOM 731 N N . ALA A 1 92 ? 6.128 11.199 -12.477 1.00 90.31 92 ALA A N 1
ATOM 732 C CA . ALA A 1 92 ? 5.704 12.552 -12.123 1.00 90.31 92 ALA A CA 1
ATOM 733 C C . ALA A 1 92 ? 4.327 12.567 -11.432 1.00 90.31 92 ALA A C 1
ATOM 735 O O . ALA A 1 92 ? 4.122 13.300 -10.458 1.00 90.31 92 ALA A O 1
ATOM 736 N N . LYS A 1 93 ? 3.376 11.741 -11.892 1.00 91.38 93 LYS A N 1
ATOM 737 C CA . LYS A 1 93 ? 2.059 11.574 -11.244 1.00 91.38 93 LYS A CA 1
ATOM 738 C C . LYS A 1 93 ? 2.191 10.948 -9.855 1.00 91.38 93 LYS A C 1
ATOM 740 O O . LYS A 1 93 ? 1.586 11.446 -8.905 1.00 91.38 93 LYS A O 1
ATOM 745 N N . ALA A 1 94 ? 3.004 9.903 -9.727 1.00 88.75 94 ALA A N 1
ATOM 746 C CA . ALA A 1 94 ? 3.267 9.231 -8.460 1.00 88.75 94 ALA A CA 1
ATOM 747 C C . ALA A 1 94 ? 3.964 10.165 -7.450 1.00 88.75 94 ALA A C 1
ATOM 749 O O . ALA A 1 94 ? 3.576 10.211 -6.281 1.00 88.75 94 ALA A O 1
ATOM 750 N N . LYS A 1 95 ? 4.891 11.017 -7.907 1.00 88.88 95 LYS A N 1
ATOM 751 C CA . LYS A 1 95 ? 5.492 12.068 -7.076 1.00 88.88 95 LYS A CA 1
ATOM 752 C C . LYS A 1 95 ? 4.472 13.112 -6.615 1.00 88.88 95 LYS A C 1
ATOM 754 O O . LYS A 1 95 ? 4.439 13.445 -5.435 1.00 88.88 95 LYS A O 1
ATOM 759 N N . LYS A 1 96 ? 3.602 13.608 -7.501 1.00 91.56 96 LYS A N 1
ATOM 760 C CA . LYS A 1 96 ? 2.535 14.552 -7.107 1.00 91.56 96 LYS A CA 1
ATOM 761 C C . LYS A 1 96 ? 1.618 13.957 -6.036 1.00 91.56 96 LYS A C 1
ATOM 763 O O . LYS A 1 96 ? 1.221 14.660 -5.108 1.00 91.56 96 LYS A O 1
ATOM 768 N N . LEU A 1 97 ? 1.298 12.667 -6.150 1.00 89.56 97 LEU A N 1
ATOM 769 C CA . LEU A 1 97 ? 0.541 11.948 -5.129 1.00 89.56 97 LEU A CA 1
ATOM 770 C C . LEU A 1 97 ? 1.322 11.858 -3.809 1.00 89.56 97 LEU A C 1
ATOM 772 O O . LEU A 1 97 ? 0.748 12.153 -2.761 1.00 89.56 97 LEU A O 1
ATOM 776 N N . HIS A 1 98 ? 2.616 11.523 -3.864 1.00 87.00 98 HIS A N 1
ATOM 777 C CA . HIS A 1 98 ? 3.511 11.500 -2.702 1.00 87.00 98 HIS A CA 1
ATOM 778 C C . HIS A 1 98 ? 3.481 12.828 -1.937 1.00 87.00 98 HIS A C 1
ATOM 780 O O . HIS A 1 98 ? 3.142 12.867 -0.753 1.00 87.00 98 HIS A O 1
ATOM 786 N N . ASP A 1 99 ? 3.756 13.927 -2.641 1.00 88.38 99 ASP A N 1
ATOM 787 C CA . ASP A 1 99 ? 3.805 15.274 -2.069 1.00 88.38 99 ASP A CA 1
ATOM 788 C C . ASP A 1 99 ? 2.434 15.663 -1.467 1.00 88.38 99 ASP A C 1
ATOM 790 O O . ASP A 1 99 ? 2.338 16.275 -0.396 1.00 88.38 99 ASP A O 1
ATOM 794 N N . GLY A 1 100 ? 1.341 15.238 -2.113 1.00 88.88 100 GLY A N 1
ATOM 795 C CA . GLY A 1 100 ? -0.020 15.397 -1.604 1.00 88.88 100 GLY A CA 1
ATOM 796 C C . GLY A 1 100 ? -0.253 14.671 -0.275 1.00 88.88 100 GLY A C 1
ATOM 797 O O . GLY A 1 100 ? -0.826 15.257 0.648 1.00 88.88 100 GLY A O 1
ATOM 798 N N . ILE A 1 101 ? 0.219 13.430 -0.140 1.00 87.81 101 ILE A N 1
ATOM 799 C CA . ILE A 1 101 ? 0.089 12.640 1.093 1.00 87.81 101 ILE A CA 1
ATOM 800 C C . ILE A 1 101 ? 0.901 13.267 2.237 1.00 87.81 101 ILE A C 1
ATOM 802 O O . ILE A 1 101 ? 0.396 13.367 3.359 1.00 87.81 101 ILE A O 1
ATOM 806 N N . ASP A 1 102 ? 2.111 13.759 1.972 1.00 82.88 102 ASP A N 1
ATOM 807 C CA . ASP A 1 102 ? 2.926 14.461 2.975 1.00 82.88 102 ASP A CA 1
ATOM 808 C C . ASP A 1 102 ? 2.242 15.726 3.504 1.00 82.88 102 ASP A C 1
ATOM 810 O O . ASP A 1 102 ? 2.268 16.027 4.705 1.00 82.88 102 ASP A O 1
ATOM 814 N N . SER A 1 103 ? 1.533 16.441 2.630 1.00 83.94 103 SER A N 1
ATOM 815 C CA . SER A 1 103 ? 0.756 17.614 3.033 1.00 83.94 103 SER A CA 1
ATOM 816 C C . SER A 1 103 ? -0.386 17.276 4.014 1.00 83.94 103 SER A C 1
ATOM 818 O O . SER A 1 103 ? -0.750 18.103 4.855 1.00 83.94 103 SER A O 1
ATOM 820 N N . LEU A 1 104 ? -0.937 16.055 3.970 1.00 82.06 104 LEU A N 1
ATOM 821 C CA . LEU A 1 104 ? -1.992 15.614 4.893 1.00 82.06 104 LEU A CA 1
ATOM 822 C C . LEU A 1 104 ? -1.463 15.398 6.316 1.00 82.06 104 LEU A C 1
ATOM 824 O O . LEU A 1 104 ? -2.177 15.660 7.288 1.00 82.06 104 LEU A O 1
ATOM 828 N N . GLU A 1 105 ? -0.210 14.965 6.468 1.00 71.06 105 GLU A N 1
ATOM 829 C CA . GLU A 1 105 ? 0.417 14.858 7.789 1.00 71.06 105 GLU A CA 1
ATOM 830 C C . GLU A 1 105 ? 0.663 16.222 8.426 1.00 71.06 105 GLU A C 1
ATOM 832 O O . GLU A 1 105 ? 0.399 16.407 9.616 1.00 71.06 105 GLU A O 1
ATOM 837 N N . THR A 1 106 ? 1.150 17.187 7.645 1.00 64.06 106 THR A N 1
ATOM 838 C CA . THR A 1 106 ? 1.457 18.531 8.156 1.00 64.06 106 THR A CA 1
ATOM 839 C C . THR A 1 106 ? 0.196 19.284 8.578 1.00 64.06 106 THR A C 1
ATOM 841 O O . THR A 1 106 ? 0.199 19.942 9.619 1.00 64.06 106 THR A O 1
ATOM 844 N N . LYS A 1 107 ? -0.918 19.125 7.852 1.00 63.38 107 LYS A N 1
ATOM 845 C CA . LYS A 1 107 ? -2.222 19.698 8.234 1.00 63.38 107 LYS A CA 1
ATOM 846 C C . LYS A 1 107 ? -2.792 19.075 9.513 1.00 63.38 107 LYS A C 1
ATOM 848 O O . LYS A 1 107 ? -3.322 19.797 10.350 1.00 63.38 107 LYS A O 1
ATOM 853 N N . ASN A 1 108 ? -2.614 17.769 9.726 1.00 57.12 108 ASN A N 1
ATOM 854 C CA . ASN A 1 108 ? -3.035 17.111 10.971 1.00 57.12 108 ASN A CA 1
ATOM 855 C C . ASN A 1 108 ? -2.217 17.537 12.202 1.00 57.12 108 ASN A C 1
ATOM 857 O O . ASN A 1 108 ? -2.717 17.431 13.319 1.00 57.12 108 ASN A O 1
ATOM 861 N N . LYS A 1 109 ? -0.978 18.017 12.022 1.00 57.38 109 LYS A N 1
ATOM 862 C CA . LYS A 1 109 ? -0.173 18.588 13.116 1.00 57.38 109 LYS A CA 1
ATOM 863 C C . LYS A 1 109 ? -0.607 20.004 13.513 1.00 57.38 109 LYS A C 1
ATOM 865 O O . LYS A 1 109 ? -0.385 20.372 14.654 1.00 57.38 109 LYS A O 1
ATOM 870 N N . LYS A 1 110 ? -1.209 20.781 12.602 1.00 52.44 110 LYS A N 1
ATOM 871 C CA . LYS A 1 110 ? -1.668 22.162 12.867 1.00 52.44 110 LYS A CA 1
ATOM 872 C C . LYS A 1 110 ? -3.037 22.246 13.556 1.00 52.44 110 LYS A C 1
ATOM 874 O O . LYS A 1 110 ? -3.359 23.285 14.112 1.00 52.44 110 LYS A O 1
ATOM 879 N N . ASN A 1 111 ? -3.823 21.169 13.518 1.00 48.06 111 ASN A N 1
ATOM 880 C CA . ASN A 1 111 ? -5.166 21.096 14.110 1.00 48.06 111 ASN A CA 1
ATOM 881 C C . ASN A 1 111 ? -5.184 20.366 15.469 1.00 48.06 111 ASN A C 1
ATOM 883 O O . ASN A 1 111 ? -6.199 19.775 15.841 1.00 48.06 111 ASN A O 1
ATOM 887 N N . LYS A 1 112 ? -4.054 20.345 16.174 1.00 41.47 112 LYS A N 1
ATOM 888 C CA . LYS A 1 112 ? -3.880 19.733 17.492 1.00 41.47 112 LYS A CA 1
ATOM 889 C C . LYS A 1 112 ? -3.273 20.750 18.438 1.00 41.47 112 LYS A C 1
ATOM 891 O O . LYS A 1 112 ? -3.637 20.678 19.627 1.00 41.47 112 LYS A O 1
#

Radius of gyration: 17.21 Å; chains: 1; bounding box: 47×41×44 Å